Protein AF-A0A251XM32-F1 (afdb_monomer_lite)

Organism: Clavibacter michiganensis subsp. michiganensis (NCBI:txid33013)

InterPro domains:
  IPR029068 Glyoxalase/Bleomycin resistance protein/Dihydroxybiphenyl dioxygenase [G3DSA:3.10.180.10] (1-68)
  IPR029068 Glyoxalase/Bleomycin resistance protein/Dihydroxybiphenyl dioxygenase [SSF54593] (6-67)
  IPR037523 Vicinal oxygen chelate (VOC), core domain [PS51819] (1-65)
  IPR041581 Glyoxalase-like domain, group 6 [PF18029] (8-63)

Structure (mmCIF, N/CA/C/O backbone):
data_AF-A0A251XM32-F1
#
_entry.id   AF-A0A251XM32-F1
#
loop_
_atom_site.group_PDB
_atom_site.id
_atom_site.type_symbol
_atom_site.label_atom_id
_atom_site.label_alt_id
_atom_site.label_comp_id
_atom_site.label_asym_id
_atom_site.label_entity_id
_atom_site.label_seq_id
_atom_site.pdbx_PDB_ins_code
_atom_site.Cartn_x
_atom_site.Cartn_y
_atom_site.Cartn_z
_atom_site.occupancy
_atom_site.B_iso_or_equiv
_atom_site.auth_seq_id
_atom_site.auth_comp_id
_atom_site.auth_asym_id
_atom_site.auth_atom_id
_atom_site.pdbx_PDB_model_num
ATOM 1 N N . MET A 1 1 ? 9.622 -7.090 40.551 1.00 40.91 1 MET A N 1
ATOM 2 C CA . MET A 1 1 ? 8.383 -7.404 39.812 1.00 40.91 1 MET A CA 1
ATOM 3 C C . MET A 1 1 ? 8.036 -6.152 39.033 1.00 40.91 1 MET A C 1
ATOM 5 O O . MET A 1 1 ? 7.912 -5.100 39.642 1.00 40.91 1 MET A O 1
ATOM 9 N N . TRP A 1 2 ? 8.096 -6.228 37.709 1.00 45.34 2 TRP A N 1
ATOM 10 C CA . TRP A 1 2 ? 7.961 -5.072 36.823 1.00 45.34 2 TRP A CA 1
ATOM 11 C C . TRP A 1 2 ? 6.518 -4.540 36.860 1.00 45.34 2 TRP A C 1
ATOM 13 O O . TRP A 1 2 ? 5.616 -5.334 36.591 1.00 45.34 2 TRP A O 1
ATOM 23 N N . PRO A 1 3 ? 6.259 -3.260 37.189 1.00 65.31 3 PRO A N 1
ATOM 24 C CA . PRO A 1 3 ? 4.936 -2.678 37.032 1.00 65.31 3 PRO A CA 1
ATOM 25 C C . PRO A 1 3 ? 4.830 -2.119 35.609 1.00 65.31 3 PRO A C 1
ATOM 27 O O . PRO A 1 3 ? 5.732 -1.434 35.132 1.00 65.31 3 PRO A O 1
ATOM 30 N N . GLY A 1 4 ? 3.762 -2.450 34.894 1.00 52.16 4 GLY A N 1
ATOM 31 C CA . GLY A 1 4 ? 3.634 -2.102 33.480 1.00 52.16 4 GLY A CA 1
ATOM 32 C C . GLY A 1 4 ? 2.218 -1.751 33.061 1.00 52.16 4 GLY A C 1
ATOM 33 O O . GLY A 1 4 ? 1.809 -2.103 31.963 1.00 52.16 4 GLY A O 1
ATOM 34 N N . GLU A 1 5 ? 1.466 -1.073 33.923 1.00 63.53 5 GLU A N 1
ATOM 35 C CA . GLU A 1 5 ? 0.300 -0.290 33.516 1.00 63.53 5 GLU A CA 1
ATOM 36 C C . GLU A 1 5 ? 0.797 0.981 32.796 1.00 63.53 5 GLU A C 1
ATOM 38 O O . GLU A 1 5 ? 1.112 1.994 33.412 1.00 63.53 5 GLU A O 1
ATOM 43 N N . GLY A 1 6 ? 0.926 0.895 31.470 1.00 58.38 6 GLY A N 1
ATOM 44 C CA . GLY A 1 6 ? 1.205 1.988 30.526 1.00 58.38 6 GLY A CA 1
ATOM 45 C C . GLY A 1 6 ? 0.436 1.732 29.220 1.00 58.38 6 GLY A C 1
ATOM 46 O O . GLY A 1 6 ? 0.004 0.597 29.011 1.00 58.38 6 GLY A O 1
ATOM 47 N N . PRO A 1 7 ? 0.164 2.751 28.377 1.00 52.28 7 PRO A N 1
ATOM 48 C CA . PRO A 1 7 ? -0.927 2.731 27.402 1.00 52.28 7 PRO A CA 1
ATOM 49 C C . PRO A 1 7 ? -0.805 1.513 26.497 1.00 52.28 7 PRO A C 1
ATOM 51 O O . PRO A 1 7 ? 0.130 1.440 25.709 1.00 52.28 7 PRO A O 1
ATOM 54 N N . ARG A 1 8 ? -1.740 0.565 26.680 1.00 53.81 8 ARG A N 1
ATOM 55 C CA . ARG A 1 8 ? -2.002 -0.630 25.866 1.00 53.81 8 ARG A CA 1
ATOM 56 C C . ARG A 1 8 ? -0.932 -0.818 24.792 1.00 53.81 8 ARG A C 1
ATOM 58 O O . ARG A 1 8 ? -1.115 -0.352 23.667 1.00 53.81 8 ARG A O 1
ATOM 65 N N . GLN A 1 9 ? 0.161 -1.501 25.135 1.00 53.88 9 GLN A N 1
ATOM 66 C CA . GLN A 1 9 ? 1.041 -2.124 24.148 1.00 53.88 9 GLN A CA 1
ATOM 67 C C . GLN A 1 9 ? 0.207 -3.196 23.440 1.00 53.88 9 GLN A C 1
ATOM 69 O O . GLN A 1 9 ? 0.249 -4.380 23.759 1.00 53.88 9 GLN A O 1
ATOM 74 N N . GLN A 1 10 ? -0.668 -2.737 22.546 1.00 61.44 10 GLN A N 1
ATOM 75 C CA . GLN A 1 10 ? -1.386 -3.561 21.599 1.00 61.44 10 GLN A CA 1
ATOM 76 C C . GLN A 1 10 ? -0.281 -4.155 20.751 1.00 61.44 10 GLN A C 1
ATOM 78 O O . GLN A 1 10 ? 0.387 -3.416 20.034 1.00 61.44 10 GLN A O 1
ATOM 83 N N . GLN A 1 11 ? -0.007 -5.444 20.927 1.00 63.09 11 GLN A N 1
ATOM 84 C CA . GLN A 1 11 ? 0.941 -6.133 20.068 1.00 63.09 11 GLN A CA 1
ATOM 85 C C . GLN A 1 11 ? 0.476 -5.917 18.628 1.00 63.09 11 GLN A C 1
ATOM 87 O O . GLN A 1 11 ? -0.589 -6.396 18.241 1.00 63.09 11 GLN A O 1
ATOM 92 N N . GLN A 1 12 ? 1.219 -5.104 17.879 1.00 69.19 12 GLN A N 1
ATOM 93 C CA . GLN A 1 12 ? 0.903 -4.815 16.491 1.00 69.19 12 GLN A CA 1
ATOM 94 C C . GLN A 1 12 ? 1.489 -5.956 15.673 1.00 69.19 12 GLN A C 1
ATOM 96 O O . GLN A 1 12 ? 2.707 -6.089 15.566 1.00 69.19 12 GLN A O 1
ATOM 101 N N . ILE A 1 13 ? 0.621 -6.822 15.156 1.00 79.06 13 ILE A N 1
ATOM 102 C CA . ILE A 1 13 ? 1.029 -7.805 14.158 1.00 79.06 13 ILE A CA 1
ATOM 103 C C . ILE A 1 13 ? 1.279 -7.031 12.868 1.00 79.06 13 ILE A C 1
ATOM 105 O O . ILE A 1 13 ? 0.395 -6.319 12.394 1.00 79.06 13 ILE A O 1
ATOM 109 N N . HIS A 1 14 ? 2.481 -7.166 12.316 1.00 86.81 14 HIS A N 1
ATOM 110 C CA . HIS A 1 14 ? 2.769 -6.675 10.978 1.00 86.81 14 HIS A CA 1
ATOM 111 C C . HIS A 1 14 ? 2.143 -7.634 9.963 1.00 86.81 14 HIS A C 1
ATOM 113 O O . HIS A 1 14 ? 2.426 -8.833 9.991 1.00 86.81 14 HIS A O 1
ATOM 119 N N . LEU A 1 15 ? 1.254 -7.117 9.117 1.00 91.38 15 LEU A N 1
ATOM 120 C CA . LEU A 1 15 ? 0.623 -7.877 8.043 1.00 91.38 15 LEU A CA 1
ATOM 121 C C . LEU A 1 15 ? 1.202 -7.418 6.708 1.00 91.38 15 LEU A C 1
ATOM 123 O O . LEU A 1 15 ? 1.021 -6.263 6.327 1.00 91.38 15 LEU A O 1
ATOM 127 N N . ASP A 1 16 ? 1.861 -8.343 6.015 1.00 94.38 16 ASP A N 1
ATOM 128 C CA . ASP A 1 16 ? 2.455 -8.135 4.697 1.00 94.38 16 ASP A CA 1
ATOM 129 C C . ASP A 1 16 ? 1.685 -8.933 3.649 1.00 94.38 16 ASP A C 1
ATOM 131 O O . ASP A 1 16 ? 1.630 -10.165 3.704 1.00 94.38 16 ASP A O 1
ATOM 135 N N . PHE A 1 17 ? 1.109 -8.239 2.673 1.00 94.25 17 PHE A N 1
ATOM 136 C CA . PHE A 1 17 ? 0.466 -8.865 1.525 1.00 94.25 17 PHE A CA 1
ATOM 137 C C . PHE A 1 17 ? 1.353 -8.710 0.301 1.00 94.25 17 PHE A C 1
ATOM 139 O O . PHE A 1 17 ? 1.569 -7.601 -0.181 1.00 94.25 17 PHE A O 1
ATOM 146 N N . TYR A 1 18 ? 1.836 -9.831 -0.221 1.00 94.94 18 TYR A N 1
ATOM 147 C CA . TYR A 1 18 ? 2.581 -9.844 -1.471 1.00 94.94 18 TYR A CA 1
ATOM 148 C C . TYR A 1 18 ? 1.606 -9.873 -2.643 1.00 94.94 18 TYR A C 1
ATOM 150 O O . TYR A 1 18 ? 0.771 -10.773 -2.736 1.00 94.94 18 TYR A O 1
ATOM 158 N N . VAL A 1 19 ? 1.719 -8.879 -3.514 1.00 93.69 19 VAL A N 1
ATOM 159 C CA . VAL A 1 19 ? 0.927 -8.725 -4.734 1.00 93.69 19 VAL A CA 1
ATOM 160 C C . VAL A 1 19 ? 1.861 -8.674 -5.935 1.00 93.69 19 VAL A C 1
ATOM 162 O O . VAL A 1 19 ? 3.040 -8.355 -5.789 1.00 93.69 19 VAL A O 1
ATOM 165 N N . ASP A 1 20 ? 1.337 -8.985 -7.116 1.00 91.75 20 ASP A N 1
ATOM 166 C CA . ASP A 1 20 ? 2.112 -8.8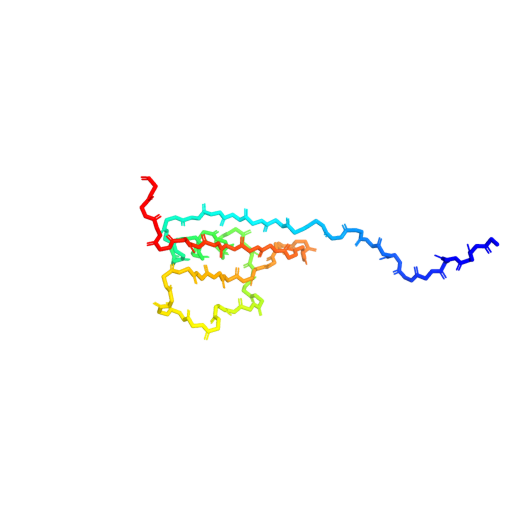98 -8.358 1.00 91.75 20 ASP A CA 1
ATOM 167 C C . ASP A 1 20 ? 2.164 -7.449 -8.879 1.00 91.75 20 ASP A C 1
ATOM 169 O O . ASP A 1 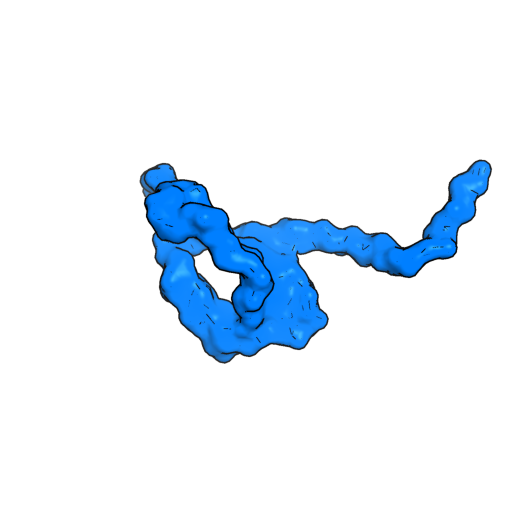20 ? 3.182 -7.007 -9.411 1.00 91.75 20 ASP A O 1
ATOM 173 N N . ASP A 1 21 ? 1.093 -6.676 -8.657 1.00 90.56 21 ASP A N 1
ATOM 174 C CA . ASP A 1 21 ? 0.983 -5.274 -9.060 1.00 90.56 21 ASP A CA 1
ATOM 175 C C . ASP A 1 21 ? 0.515 -4.393 -7.886 1.00 90.56 21 ASP A C 1
ATOM 177 O O . ASP A 1 21 ? -0.586 -4.539 -7.344 1.00 90.56 21 ASP A O 1
ATOM 181 N N . LEU A 1 22 ? 1.367 -3.442 -7.491 1.00 92.19 22 LEU A N 1
ATOM 182 C CA . LEU A 1 22 ? 1.058 -2.495 -6.418 1.00 92.19 22 LEU A CA 1
ATOM 183 C C . LEU A 1 22 ? -0.015 -1.471 -6.791 1.00 92.19 22 LEU A C 1
ATOM 185 O O . LEU A 1 22 ? -0.734 -1.012 -5.907 1.00 92.19 22 LEU A O 1
ATOM 189 N N . ALA A 1 23 ? -0.125 -1.085 -8.061 1.00 91.88 23 ALA A N 1
ATOM 190 C CA . ALA A 1 23 ? -1.159 -0.167 -8.517 1.00 91.88 23 ALA A CA 1
ATOM 191 C C . ALA A 1 23 ? -2.537 -0.836 -8.445 1.00 91.88 23 ALA A C 1
ATOM 193 O O . ALA A 1 23 ? -3.467 -0.239 -7.904 1.00 91.88 23 ALA A O 1
ATOM 194 N N . GLU A 1 24 ? -2.659 -2.090 -8.887 1.00 95.00 24 GLU A N 1
ATOM 195 C CA . GLU A 1 24 ? -3.905 -2.851 -8.725 1.00 95.00 24 GLU A CA 1
ATOM 196 C C . GLU A 1 24 ? -4.244 -3.049 -7.239 1.00 95.00 24 GLU A C 1
ATOM 198 O O . GLU A 1 24 ? -5.369 -2.777 -6.802 1.00 95.00 24 GLU A O 1
ATOM 203 N N . GLY A 1 25 ? -3.254 -3.455 -6.436 1.00 95.00 25 GLY A N 1
ATOM 204 C CA . GLY A 1 25 ? -3.414 -3.614 -4.992 1.00 95.00 25 GLY A CA 1
ATOM 205 C C . GLY A 1 25 ? -3.867 -2.322 -4.305 1.00 95.00 25 GLY A C 1
ATOM 206 O O . GLY A 1 25 ? -4.785 -2.344 -3.482 1.00 95.00 25 GLY A O 1
ATOM 207 N N . ARG A 1 26 ? -3.291 -1.179 -4.686 1.00 95.00 26 ARG A N 1
ATOM 208 C CA . ARG A 1 26 ? -3.682 0.148 -4.200 1.00 95.00 26 ARG A CA 1
ATOM 209 C C . ARG A 1 26 ? -5.135 0.463 -4.518 1.00 95.00 26 ARG A C 1
ATOM 211 O O . ARG A 1 26 ? -5.879 0.818 -3.605 1.00 95.00 26 ARG A O 1
ATOM 218 N N . GLU A 1 27 ? -5.547 0.332 -5.776 1.00 97.06 27 GLU A N 1
ATOM 219 C CA . GLU A 1 27 ? -6.933 0.592 -6.182 1.00 97.06 27 GLU A CA 1
ATOM 220 C C . GLU A 1 27 ? -7.902 -0.279 -5.381 1.00 97.06 27 GLU A C 1
ATOM 222 O O . GLU A 1 27 ? -8.928 0.200 -4.890 1.00 97.06 27 GLU A O 1
ATOM 227 N N . ARG A 1 28 ? -7.538 -1.545 -5.147 1.00 96.88 28 ARG A N 1
ATOM 228 C CA . ARG A 1 28 ? -8.343 -2.453 -4.333 1.00 96.88 28 ARG A CA 1
ATOM 229 C C . ARG A 1 28 ? -8.435 -2.010 -2.877 1.00 96.88 28 ARG A C 1
ATOM 231 O O . ARG A 1 28 ? -9.531 -2.024 -2.318 1.00 96.88 28 ARG A O 1
ATOM 238 N N . VAL A 1 29 ? -7.321 -1.616 -2.263 1.00 96.69 29 VAL A N 1
ATOM 239 C CA . VAL A 1 29 ? -7.302 -1.126 -0.878 1.00 96.69 29 VAL A CA 1
ATOM 240 C C . VAL A 1 29 ? -8.158 0.129 -0.734 1.00 96.69 29 VAL A C 1
ATOM 242 O O . VAL A 1 29 ? -8.984 0.194 0.176 1.00 96.69 29 VAL A O 1
ATOM 245 N N . LEU A 1 30 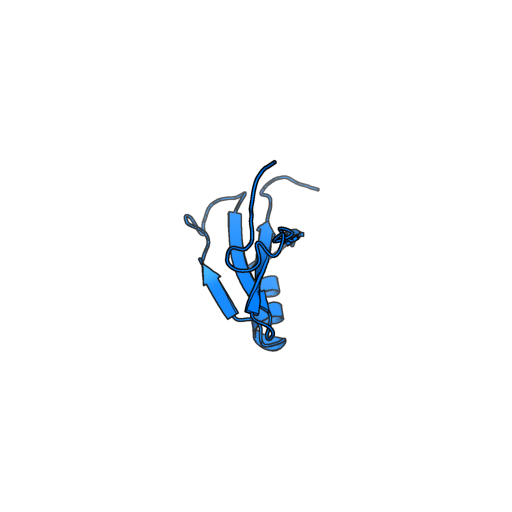? -8.021 1.091 -1.649 1.00 96.50 30 LEU A N 1
ATOM 246 C CA . LEU A 1 30 ? -8.806 2.327 -1.635 1.00 96.50 30 LEU A CA 1
ATOM 247 C C . LEU A 1 30 ? -10.304 2.050 -1.830 1.00 96.50 30 LEU A C 1
ATOM 249 O O . LEU A 1 30 ? -11.127 2.588 -1.090 1.00 96.50 30 LEU A O 1
ATOM 253 N N . ALA A 1 31 ? -10.668 1.159 -2.757 1.00 97.69 31 ALA A N 1
ATOM 254 C CA . ALA A 1 31 ? -12.058 0.760 -2.987 1.00 97.69 31 ALA A CA 1
ATOM 255 C C . ALA A 1 31 ? -12.705 0.083 -1.762 1.00 97.69 31 ALA A C 1
ATOM 257 O O . ALA A 1 31 ? -13.918 0.168 -1.576 1.00 97.69 31 ALA A O 1
ATOM 258 N N . LEU A 1 32 ? -11.905 -0.570 -0.915 1.00 97.19 32 LEU A N 1
ATOM 259 C CA . LEU A 1 32 ? -12.347 -1.192 0.338 1.00 97.19 32 LEU A CA 1
ATOM 260 C C . LEU A 1 32 ? -12.345 -0.223 1.537 1.00 97.19 32 LEU A C 1
ATOM 262 O O . LEU A 1 32 ? -12.634 -0.637 2.659 1.00 97.19 32 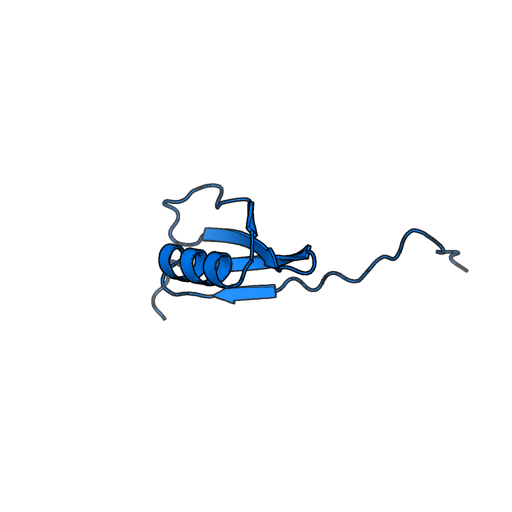LEU A O 1
ATOM 266 N N . GLY A 1 33 ? -12.039 1.059 1.319 1.00 97.31 33 GLY A N 1
ATOM 267 C CA . GLY A 1 33 ? -11.999 2.086 2.364 1.00 97.31 33 GLY A CA 1
ATOM 268 C C . GLY A 1 33 ? -10.679 2.149 3.134 1.00 97.31 33 GLY A C 1
ATOM 269 O O . GLY A 1 33 ? -10.599 2.827 4.160 1.00 97.31 33 GLY A O 1
ATOM 270 N N . GLY A 1 34 ? -9.645 1.451 2.666 1.00 97.12 34 GLY A N 1
ATOM 271 C CA . GLY A 1 34 ? -8.295 1.631 3.175 1.00 97.12 34 GLY A CA 1
ATOM 272 C C . GLY A 1 34 ? -7.705 2.975 2.747 1.00 97.12 34 GLY A C 1
ATOM 273 O O . GLY A 1 34 ? -8.147 3.602 1.784 1.00 97.12 34 GLY A O 1
ATOM 274 N N . ARG A 1 35 ? -6.683 3.431 3.469 1.00 97.69 35 ARG A N 1
ATOM 275 C CA . ARG A 1 35 ? -5.975 4.689 3.191 1.00 97.69 35 ARG A CA 1
ATOM 276 C C . ARG A 1 35 ? -4.477 4.462 3.105 1.00 97.69 35 ARG A C 1
ATOM 278 O O . ARG A 1 35 ? -3.935 3.701 3.901 1.00 97.69 35 ARG A O 1
ATOM 285 N N . LEU A 1 36 ? -3.810 5.150 2.183 1.00 97.38 36 LEU A N 1
ATOM 286 C CA . LEU A 1 36 ? -2.349 5.164 2.122 1.00 97.38 36 LEU A CA 1
ATOM 287 C C . LEU A 1 36 ? -1.801 5.950 3.319 1.00 97.38 36 LEU A C 1
ATOM 289 O O . LEU A 1 36 ? -2.198 7.094 3.541 1.00 97.38 36 LEU A O 1
ATOM 293 N N . LEU A 1 37 ? -0.899 5.335 4.081 1.00 96.81 37 LEU A N 1
ATOM 294 C CA . LEU A 1 37 ? -0.168 5.980 5.171 1.00 96.81 37 LEU A CA 1
ATOM 295 C C . LEU A 1 37 ? 1.222 6.417 4.727 1.00 96.81 37 LEU A C 1
ATOM 297 O O . LEU A 1 37 ? 1.632 7.540 5.011 1.00 96.81 37 LEU A O 1
ATOM 301 N N . GLN A 1 38 ? 1.936 5.532 4.035 1.00 96.62 38 GLN A N 1
ATOM 302 C CA . GLN A 1 38 ? 3.294 5.788 3.586 1.00 96.62 38 GLN A CA 1
ATOM 303 C C . GLN A 1 38 ? 3.519 5.121 2.226 1.00 96.62 38 GLN A C 1
ATOM 305 O O . GLN A 1 38 ? 3.379 3.904 2.132 1.00 96.62 38 GLN A O 1
ATOM 310 N N . PRO A 1 39 ? 3.860 5.881 1.175 1.00 95.81 39 PRO A N 1
ATOM 311 C CA . PRO A 1 39 ? 4.270 5.291 -0.091 1.00 95.81 39 PRO A CA 1
ATOM 312 C C . PRO A 1 39 ? 5.668 4.669 0.019 1.00 95.81 39 PRO A C 1
ATOM 314 O O . PRO A 1 39 ? 6.461 5.046 0.890 1.00 95.81 39 PRO A O 1
ATOM 317 N N . ALA A 1 40 ? 5.994 3.781 -0.914 1.00 93.56 40 ALA A N 1
ATOM 318 C CA . ALA A 1 40 ? 7.349 3.298 -1.124 1.00 93.56 40 ALA A CA 1
ATOM 319 C C . ALA A 1 40 ? 8.340 4.468 -1.223 1.00 93.56 40 ALA A C 1
ATOM 321 O O . ALA A 1 40 ? 8.085 5.465 -1.903 1.00 93.56 40 ALA A O 1
ATOM 322 N N . ALA A 1 41 ? 9.491 4.328 -0.561 1.00 91.69 41 ALA A N 1
ATOM 323 C CA . ALA A 1 41 ? 10.553 5.334 -0.610 1.00 91.69 41 ALA A CA 1
ATOM 324 C C . ALA A 1 41 ? 11.109 5.514 -2.034 1.00 91.69 41 ALA A C 1
ATOM 326 O O . ALA A 1 41 ? 11.441 6.629 -2.431 1.00 91.69 41 ALA A O 1
ATOM 327 N N . ASP A 1 42 ? 11.170 4.417 -2.793 1.00 92.56 42 ASP A N 1
ATOM 328 C CA . ASP A 1 42 ? 11.493 4.402 -4.214 1.00 92.56 42 ASP A CA 1
ATOM 329 C C . ASP A 1 42 ? 10.401 3.622 -4.972 1.00 92.56 42 ASP A C 1
ATOM 331 O O . ASP A 1 42 ? 10.316 2.396 -4.848 1.00 92.56 42 ASP A O 1
ATOM 335 N N . PRO A 1 43 ? 9.547 4.298 -5.760 1.00 87.31 43 PRO A N 1
ATOM 336 C CA . PRO A 1 43 ? 8.488 3.643 -6.522 1.00 87.31 43 PRO A CA 1
ATOM 337 C C . PRO A 1 43 ? 9.012 2.824 -7.712 1.00 87.31 43 PRO A C 1
ATOM 339 O O . PRO A 1 43 ? 8.251 2.055 -8.294 1.00 87.31 43 PRO A O 1
ATOM 342 N N . THR A 1 44 ? 10.284 2.989 -8.088 1.00 88.75 44 THR A N 1
ATOM 343 C CA . THR A 1 44 ? 10.932 2.264 -9.190 1.00 88.75 44 THR A CA 1
ATOM 344 C C . THR A 1 44 ? 11.703 1.032 -8.725 1.00 88.75 44 THR A C 1
ATOM 346 O O . THR A 1 44 ? 12.115 0.221 -9.555 1.00 88.75 44 THR A O 1
ATOM 349 N N . ALA A 1 45 ? 11.865 0.854 -7.409 1.00 90.50 45 ALA A N 1
ATOM 350 C CA . ALA A 1 45 ? 12.518 -0.318 -6.854 1.00 90.50 45 ALA A CA 1
ATOM 351 C C . ALA A 1 45 ? 11.732 -1.600 -7.177 1.00 90.50 45 ALA A C 1
ATOM 353 O O . ALA A 1 45 ? 10.495 -1.647 -7.133 1.00 90.50 45 ALA A O 1
ATOM 354 N N . ALA A 1 46 ? 12.486 -2.646 -7.518 1.00 89.25 46 ALA A N 1
ATOM 355 C CA . ALA A 1 46 ? 11.936 -3.944 -7.885 1.00 89.25 46 ALA A CA 1
ATOM 356 C C . ALA A 1 46 ? 11.256 -4.605 -6.672 1.00 89.25 46 ALA A C 1
ATOM 358 O O . ALA A 1 46 ? 10.110 -5.036 -6.768 1.00 89.25 46 ALA A O 1
ATOM 359 N N . ASP A 1 47 ? 11.923 -4.572 -5.515 1.00 91.94 47 ASP A N 1
ATOM 360 C CA . ASP A 1 47 ? 11.330 -4.876 -4.215 1.00 91.94 47 ASP A CA 1
ATOM 361 C C . ASP A 1 47 ? 10.899 -3.571 -3.538 1.00 91.94 47 ASP A C 1
ATOM 363 O O . ASP A 1 47 ? 11.733 -2.723 -3.206 1.00 91.94 47 ASP A O 1
ATOM 367 N N . ARG A 1 48 ? 9.595 -3.385 -3.337 1.00 94.12 48 ARG A N 1
ATOM 368 C CA . ARG A 1 48 ? 9.053 -2.182 -2.689 1.00 94.12 48 ARG A CA 1
ATOM 369 C C . ARG A 1 48 ? 7.734 -2.477 -1.993 1.00 94.12 48 ARG A C 1
ATOM 371 O O . ARG A 1 48 ? 7.058 -3.457 -2.309 1.00 94.12 48 ARG A O 1
ATOM 378 N N . PHE A 1 49 ? 7.358 -1.605 -1.066 1.00 95.81 49 PHE A N 1
ATOM 379 C CA . PHE A 1 49 ? 6.097 -1.718 -0.350 1.00 95.81 49 PHE A CA 1
ATOM 380 C C . PHE A 1 49 ? 5.480 -0.355 -0.049 1.00 95.81 49 PHE A C 1
ATOM 382 O O . PHE A 1 49 ? 6.188 0.626 0.176 1.00 95.81 49 PHE A O 1
ATOM 389 N N . ASP A 1 50 ? 4.155 -0.337 -0.001 1.00 96.62 50 ASP A N 1
ATOM 390 C CA . ASP A 1 50 ? 3.345 0.780 0.468 1.00 96.62 50 ASP A CA 1
ATOM 391 C C . ASP A 1 50 ? 2.674 0.374 1.787 1.00 96.62 50 ASP A C 1
ATOM 393 O O . ASP A 1 50 ? 2.142 -0.732 1.912 1.00 96.62 50 ASP A O 1
ATOM 397 N N . VAL A 1 51 ? 2.644 1.282 2.761 1.00 96.62 51 VAL A N 1
ATOM 398 C CA . VAL A 1 51 ? 1.932 1.092 4.028 1.00 96.62 51 VAL A CA 1
ATOM 399 C C . VAL A 1 51 ? 0.549 1.711 3.920 1.00 96.62 51 VAL A C 1
ATOM 401 O O . VAL A 1 51 ? 0.405 2.909 3.660 1.00 96.62 51 VAL A O 1
ATOM 404 N N . TYR A 1 52 ? -0.470 0.913 4.197 1.00 97.12 52 TYR A N 1
ATOM 405 C CA . TYR A 1 52 ? -1.863 1.324 4.258 1.00 97.12 52 TYR A CA 1
ATOM 406 C C . TYR A 1 52 ? -2.415 1.145 5.667 1.00 97.12 52 TYR A C 1
ATOM 408 O O . 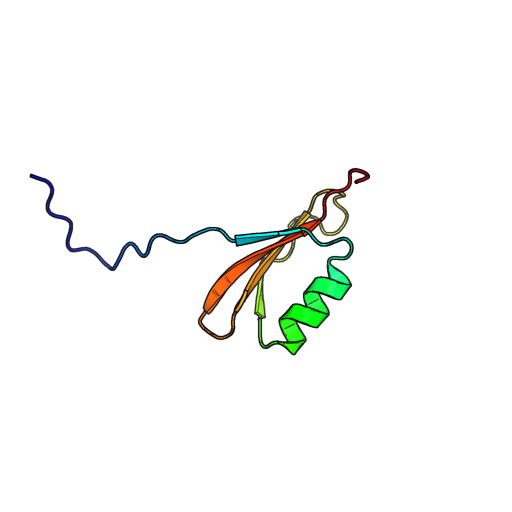TYR A 1 52 ? -1.816 0.489 6.515 1.00 97.12 52 TYR A O 1
ATOM 416 N N . ALA A 1 53 ? -3.581 1.728 5.917 1.00 96.62 53 ALA A N 1
ATOM 417 C CA . ALA A 1 53 ? -4.407 1.362 7.051 1.00 96.62 53 ALA A CA 1
ATOM 418 C C . ALA A 1 53 ? -5.824 1.025 6.617 1.00 96.62 53 ALA A C 1
ATOM 420 O O . ALA A 1 53 ? -6.385 1.678 5.734 1.00 96.62 53 ALA A O 1
ATOM 421 N N . ASP A 1 54 ? -6.399 0.025 7.276 1.00 94.69 54 ASP A N 1
ATOM 422 C CA . ASP A 1 54 ? -7.784 -0.384 7.074 1.00 94.69 54 ASP A CA 1
ATOM 423 C C . ASP A 1 54 ? -8.771 0.682 7.622 1.00 94.69 54 ASP A C 1
ATOM 425 O O . ASP A 1 54 ? -8.357 1.651 8.285 1.00 94.69 54 ASP A O 1
ATOM 429 N N . PRO A 1 55 ? -10.087 0.522 7.379 1.00 95.56 55 PRO A N 1
ATOM 430 C CA . PRO A 1 55 ? -11.104 1.421 7.927 1.00 95.56 55 PRO A CA 1
ATOM 431 C C . PRO A 1 55 ? -11.135 1.501 9.463 1.00 95.56 55 PRO A C 1
ATOM 433 O O . PRO A 1 55 ? -11.600 2.499 10.009 1.00 95.56 55 PRO A O 1
ATOM 436 N N . ALA A 1 56 ? -10.645 0.478 10.171 1.00 92.94 56 ALA A N 1
ATOM 437 C CA . ALA A 1 56 ? -10.536 0.462 11.630 1.00 92.94 56 ALA A CA 1
ATOM 438 C C . ALA A 1 56 ? -9.245 1.133 12.146 1.00 92.94 56 ALA A C 1
ATOM 440 O O . ALA A 1 56 ? -9.117 1.395 13.341 1.00 92.94 56 ALA A O 1
ATOM 441 N N . GLY A 1 57 ? -8.314 1.476 11.253 1.00 91.00 57 GLY A N 1
ATOM 442 C CA . GLY A 1 57 ? -7.063 2.153 11.563 1.00 91.00 57 GLY A CA 1
ATOM 443 C C . GLY A 1 57 ? -5.847 1.239 11.704 1.00 91.00 57 GLY A C 1
ATOM 444 O O . GLY A 1 57 ? -4.782 1.756 12.038 1.00 91.00 57 GLY A O 1
ATOM 445 N N . HIS A 1 58 ? -5.963 -0.064 11.438 1.00 93.00 58 HIS A N 1
ATOM 446 C CA . HIS A 1 58 ? -4.852 -1.007 11.573 1.00 93.00 58 HIS A CA 1
ATOM 447 C C . HIS A 1 58 ? -3.887 -0.905 10.386 1.00 93.00 58 HIS A C 1
ATOM 449 O O . HIS A 1 58 ? -4.342 -1.001 9.242 1.00 93.00 58 HIS A O 1
ATOM 455 N N . PRO A 1 59 ? -2.575 -0.724 10.628 1.00 94.62 59 PRO A N 1
ATOM 456 C CA . PRO A 1 59 ? -1.588 -0.640 9.563 1.00 94.62 59 PRO A CA 1
ATOM 457 C C . PRO A 1 59 ? -1.271 -2.017 8.960 1.00 94.62 59 PRO A C 1
ATOM 459 O O . PRO A 1 59 ? -1.204 -3.014 9.679 1.00 94.62 59 PRO A O 1
ATOM 462 N N . PHE A 1 60 ? -1.036 -2.057 7.651 1.00 95.50 60 PHE A N 1
ATOM 463 C CA . PHE A 1 60 ? -0.549 -3.226 6.911 1.00 95.50 60 PHE A CA 1
ATOM 464 C C . PHE A 1 60 ? 0.234 -2.785 5.666 1.00 95.50 60 PHE A C 1
ATOM 466 O O . PHE A 1 60 ? 0.061 -1.661 5.191 1.00 95.50 60 PHE A O 1
ATOM 473 N N . CYS A 1 61 ? 1.065 -3.667 5.117 1.00 96.56 61 CYS A N 1
ATOM 474 C CA . CYS A 1 61 ? 1.874 -3.391 3.932 1.00 96.56 61 CYS A CA 1
ATOM 475 C C . CYS A 1 61 ? 1.360 -4.167 2.717 1.00 96.56 61 CYS A C 1
ATOM 477 O O . CYS A 1 61 ? 1.023 -5.349 2.811 1.00 96.56 61 CYS A O 1
ATOM 479 N N . LEU A 1 62 ? 1.326 -3.500 1.564 1.00 96.75 62 LEU A N 1
ATOM 480 C CA . LEU A 1 62 ? 1.318 -4.174 0.270 1.00 96.75 62 LEU A CA 1
ATOM 481 C C . LEU A 1 62 ? 2.749 -4.207 -0.249 1.00 96.75 62 LEU A C 1
ATOM 483 O O . LEU A 1 62 ? 3.382 -3.158 -0.338 1.00 96.7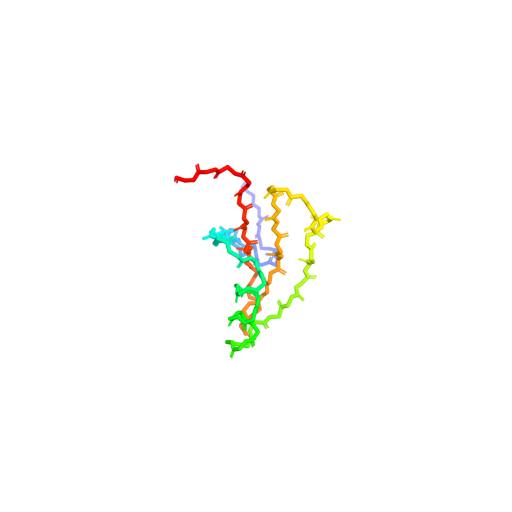5 62 LEU A O 1
ATOM 487 N N . CYS A 1 63 ? 3.233 -5.385 -0.610 1.00 96.00 63 CYS A N 1
ATOM 488 C CA . CYS A 1 63 ? 4.604 -5.629 -1.027 1.00 96.00 63 CYS A CA 1
ATOM 489 C C . CYS A 1 63 ? 4.618 -6.205 -2.442 1.00 96.00 63 CYS A C 1
ATOM 491 O O . CYS A 1 63 ? 3.802 -7.058 -2.780 1.00 96.00 63 CYS A O 1
ATOM 493 N N . VAL A 1 64 ? 5.587 -5.797 -3.246 1.00 93.94 64 VAL A N 1
ATOM 494 C CA . VAL A 1 64 ? 5.983 -6.503 -4.470 1.00 93.94 64 VAL A CA 1
ATOM 495 C C . VAL A 1 64 ? 7.431 -6.922 -4.310 1.00 93.94 64 VAL A C 1
ATOM 497 O O . VAL A 1 64 ? 8.218 -6.206 -3.683 1.00 93.94 64 VAL A O 1
ATOM 500 N N . SER A 1 65 ? 7.771 -8.077 -4.873 1.00 85.94 65 SER A N 1
ATOM 501 C CA . SER A 1 65 ? 9.159 -8.488 -5.014 1.00 85.94 65 SER A CA 1
ATOM 502 C C . SER A 1 65 ? 9.530 -8.563 -6.487 1.00 85.94 65 SER A C 1
ATOM 504 O O . SER A 1 65 ? 8.773 -9.091 -7.296 1.00 85.94 65 SER A O 1
ATOM 506 N N . GLY A 1 66 ? 10.702 -8.037 -6.823 1.00 72.31 66 GLY A N 1
ATOM 507 C CA . GLY A 1 66 ? 11.253 -7.999 -8.173 1.00 72.31 66 GLY A CA 1
ATOM 508 C C . GLY A 1 66 ? 11.802 -9.335 -8.670 1.00 72.31 66 GLY A C 1
ATOM 509 O O . GLY A 1 66 ? 12.429 -9.371 -9.728 1.00 72.31 66 GLY A O 1
ATOM 510 N N . GLY A 1 67 ? 11.630 -10.407 -7.895 1.00 60.12 67 GLY A N 1
ATOM 511 C CA . GLY A 1 67 ? 12.078 -11.753 -8.223 1.00 60.12 67 GLY A CA 1
ATOM 512 C C . GLY A 1 67 ? 10.925 -12.627 -8.700 1.00 60.12 67 GLY A C 1
ATOM 513 O O . GLY A 1 67 ? 9.930 -12.779 -7.995 1.00 60.12 67 GLY A O 1
ATOM 514 N N . GLU A 1 68 ? 11.106 -13.209 -9.886 1.00 49.84 68 GLU A N 1
ATOM 515 C CA . GLU A 1 68 ? 10.273 -14.254 -10.490 1.00 49.84 68 GLU A CA 1
ATOM 516 C C . GLU A 1 68 ? 9.793 -15.272 -9.435 1.00 49.84 68 GLU A C 1
ATOM 518 O O . GLU A 1 68 ? 10.609 -15.861 -8.717 1.00 49.84 68 GLU A O 1
ATOM 523 N N . ARG A 1 69 ? 8.474 -15.454 -9.327 1.00 51.47 69 ARG A N 1
ATOM 524 C CA . ARG A 1 69 ? 7.870 -16.572 -8.595 1.00 51.47 69 ARG A CA 1
ATOM 525 C C . ARG A 1 69 ? 7.797 -17.799 -9.489 1.00 51.47 69 ARG A C 1
ATOM 527 O O . ARG A 1 69 ? 7.296 -17.653 -10.623 1.00 51.47 69 ARG A O 1
#

pLDDT: mean 85.34, std 16.35, range [40.91, 97.69]

Foldseek 3Di:
DDDDPDPPPPVQDEAEAEDADPVVVVVVCVVQVKAFDAAWPDPPDLWTWTWIAHPVGRIYIYIYHNDDD

Radius of gyration: 15.27 Å; chains: 1; bounding box: 25×23×50 Å

Sequence (69 aa):
MWPGEGPRQQQQIHLDFYVDDLAEGRERVLALGGRLLQPAADPTAADRFDVYADPAGHPFCLCVSGGER

Secondary structure (DSSP, 8-state):
-----SS--------EEE-S-HHHHHHHHHHTT-EEEE--S-TT-SSEEEEEE-TT--EEEEEE-SS--